Protein AF-A0A7S4IE68-F1 (afdb_monomer_lite)

Organism: NCBI:txid1487602

Structure (mmCIF, N/CA/C/O backbone):
data_AF-A0A7S4IE68-F1
#
_entry.id   AF-A0A7S4IE68-F1
#
loop_
_atom_site.group_PDB
_atom_site.id
_atom_site.type_symbol
_atom_site.label_atom_id
_atom_site.label_alt_id
_atom_site.label_comp_id
_atom_site.label_asym_id
_atom_site.label_entity_id
_atom_site.label_seq_id
_atom_site.pdbx_PDB_ins_code
_atom_site.Cartn_x
_atom_site.Cartn_y
_atom_site.Cartn_z
_atom_site.occupancy
_atom_site.B_iso_or_equiv
_atom_site.auth_seq_id
_atom_site.auth_comp_id
_atom_site.auth_asym_id
_atom_site.auth_atom_id
_atom_site.pdbx_PDB_model_num
ATOM 1 N N . GLU A 1 1 ? -12.486 0.228 -0.442 1.00 88.44 1 GLU A N 1
ATOM 2 C CA . GLU A 1 1 ? -13.480 -0.839 -0.698 1.00 88.44 1 GLU A CA 1
ATOM 3 C C . GLU A 1 1 ? -12.928 -2.162 -0.191 1.00 88.44 1 GLU A C 1
ATOM 5 O O . GLU A 1 1 ? -11.746 -2.220 0.131 1.00 88.44 1 GLU A O 1
ATOM 10 N N . VAL A 1 2 ? -13.777 -3.181 -0.063 1.00 94.38 2 VAL A N 1
ATOM 11 C CA . VAL A 1 2 ? -13.335 -4.529 0.329 1.00 94.38 2 VAL A CA 1
ATOM 12 C C . VAL A 1 2 ? -12.277 -5.036 -0.658 1.00 94.38 2 VAL A C 1
ATOM 14 O O . VAL A 1 2 ? -12.400 -4.809 -1.858 1.00 94.38 2 VAL A O 1
ATOM 17 N N . GLY A 1 3 ? -11.222 -5.663 -0.142 1.00 92.38 3 GLY A N 1
ATOM 18 C CA . GLY A 1 3 ? -10.058 -6.140 -0.891 1.00 92.38 3 GLY A CA 1
ATOM 19 C C . GLY A 1 3 ? -8.955 -5.100 -1.116 1.00 92.38 3 GLY A C 1
ATOM 20 O O . GLY A 1 3 ? -7.887 -5.452 -1.608 1.00 92.38 3 GLY A O 1
ATOM 21 N N . GLN A 1 4 ? -9.163 -3.824 -0.768 1.00 93.00 4 GLN A N 1
ATOM 22 C CA . GLN A 1 4 ? -8.086 -2.832 -0.855 1.00 93.00 4 GLN A CA 1
ATOM 23 C C . GLN A 1 4 ? -7.092 -2.973 0.292 1.00 93.00 4 GLN A C 1
ATOM 25 O O . GLN A 1 4 ? -7.469 -3.228 1.434 1.00 93.00 4 GLN A O 1
ATOM 30 N N . GLN A 1 5 ? -5.831 -2.709 -0.028 1.00 94.56 5 GLN A N 1
ATOM 31 C CA . GLN A 1 5 ? -4.738 -2.640 0.922 1.00 94.56 5 GLN A CA 1
ATOM 32 C C . GLN A 1 5 ? -4.572 -1.220 1.451 1.00 94.56 5 GLN A C 1
ATOM 34 O O . GLN A 1 5 ? -4.558 -0.241 0.690 1.00 94.56 5 GLN A O 1
ATOM 39 N N . VAL A 1 6 ? -4.390 -1.125 2.760 1.00 95.94 6 VAL A N 1
ATOM 40 C CA . VAL A 1 6 ? -4.049 0.105 3.467 1.00 95.94 6 VAL A CA 1
ATOM 41 C C . VAL A 1 6 ? -2.767 -0.090 4.264 1.00 95.94 6 VAL A C 1
ATOM 43 O O . VAL A 1 6 ? -2.491 -1.193 4.720 1.00 95.94 6 VAL A O 1
ATOM 46 N N . ALA A 1 7 ? -1.996 0.978 4.440 1.00 96.69 7 ALA A N 1
ATOM 47 C CA . ALA A 1 7 ? -0.906 1.027 5.401 1.00 96.69 7 ALA A CA 1
ATOM 48 C C . ALA A 1 7 ? -1.380 1.766 6.652 1.00 96.69 7 ALA A C 1
ATOM 50 O O . ALA A 1 7 ? -1.768 2.934 6.572 1.00 96.69 7 ALA A O 1
ATOM 51 N N . LEU A 1 8 ? -1.346 1.077 7.786 1.00 96.25 8 LEU A N 1
ATOM 52 C CA . LEU A 1 8 ? -1.574 1.637 9.105 1.00 96.25 8 LEU A CA 1
ATOM 53 C C . LEU A 1 8 ? -0.236 2.128 9.653 1.00 96.25 8 LEU A C 1
ATOM 55 O O . LEU A 1 8 ? 0.707 1.344 9.784 1.00 96.25 8 LEU A O 1
ATOM 59 N N . ILE A 1 9 ? -0.134 3.432 9.904 1.00 95.38 9 ILE A N 1
ATOM 60 C CA . ILE A 1 9 ? 1.141 4.054 10.258 1.00 95.38 9 ILE A CA 1
ATOM 61 C C . ILE A 1 9 ? 1.394 3.932 11.761 1.00 95.38 9 ILE A C 1
ATOM 63 O O . ILE A 1 9 ? 0.491 4.045 12.595 1.00 95.38 9 ILE A O 1
ATOM 67 N N . THR A 1 10 ? 2.648 3.664 12.097 1.00 95.25 10 THR A N 1
ATOM 68 C CA . THR A 1 10 ? 3.167 3.628 13.459 1.00 95.25 10 THR A CA 1
ATOM 69 C C . THR A 1 10 ? 2.903 4.932 14.215 1.00 95.25 10 THR A C 1
ATOM 71 O O . THR A 1 10 ? 2.970 6.025 13.657 1.00 95.25 10 THR A O 1
ATOM 74 N N . THR A 1 11 ? 2.629 4.819 15.513 1.00 94.81 11 THR A N 1
ATOM 75 C CA . THR A 1 11 ? 2.473 5.971 16.418 1.00 94.81 11 THR A CA 1
ATOM 76 C C . THR A 1 11 ? 3.537 6.007 17.512 1.00 94.81 11 THR A C 1
ATOM 78 O O . THR A 1 11 ? 3.388 6.726 18.498 1.00 94.81 11 THR A O 1
ATOM 81 N N . ILE A 1 12 ? 4.600 5.209 17.380 1.00 93.44 12 ILE A N 1
ATOM 82 C CA . ILE A 1 12 ? 5.733 5.259 18.307 1.00 93.44 12 ILE A CA 1
ATOM 83 C C . ILE A 1 12 ? 6.759 6.298 17.846 1.00 93.44 12 ILE A C 1
ATOM 85 O O . ILE A 1 12 ? 6.907 6.555 16.658 1.00 93.44 12 ILE A O 1
ATOM 89 N N . TRP A 1 13 ? 7.502 6.865 18.794 1.00 87.44 13 TRP A N 1
ATOM 90 C CA . TRP A 1 13 ? 8.490 7.914 18.520 1.00 87.44 13 TRP A CA 1
ATOM 91 C C . TRP A 1 13 ? 9.801 7.415 17.868 1.00 87.44 13 TRP A C 1
ATOM 93 O O . TRP A 1 13 ? 10.419 8.172 17.130 1.00 87.44 13 TRP A O 1
ATOM 103 N N . ASP A 1 14 ? 10.240 6.174 18.129 1.00 88.25 14 ASP A N 1
ATOM 104 C CA . ASP A 1 14 ? 11.509 5.600 17.609 1.00 88.25 14 ASP A CA 1
ATOM 105 C C . ASP A 1 14 ? 11.252 4.640 16.428 1.00 88.25 14 ASP A C 1
ATOM 107 O O . ASP A 1 14 ? 11.745 3.508 16.387 1.00 88.25 14 ASP A O 1
ATOM 111 N N . ASP A 1 15 ? 10.392 5.051 15.498 1.00 88.69 15 ASP A N 1
ATOM 112 C CA . ASP A 1 15 ? 9.910 4.203 14.406 1.00 88.69 15 ASP A CA 1
ATOM 113 C C . ASP A 1 15 ? 10.995 3.813 13.391 1.00 88.69 15 ASP A C 1
ATOM 115 O O . ASP A 1 15 ? 10.942 2.723 12.822 1.00 88.69 15 ASP A O 1
ATOM 119 N N . HIS A 1 16 ? 12.036 4.632 13.221 1.00 89.00 16 HIS A N 1
ATOM 120 C CA . HIS A 1 16 ? 13.180 4.314 12.359 1.00 89.00 16 HIS A CA 1
ATOM 121 C C . HIS A 1 16 ? 14.015 3.137 12.870 1.00 89.00 16 HIS A C 1
ATOM 123 O O . HIS A 1 16 ? 14.734 2.518 12.085 1.00 89.00 16 HIS A O 1
ATOM 129 N N . ARG A 1 17 ? 13.948 2.818 14.171 1.00 92.81 17 ARG A N 1
ATOM 130 C CA . ARG A 1 17 ? 14.610 1.635 14.753 1.00 92.81 17 ARG A CA 1
ATOM 131 C C . ARG A 1 17 ? 13.668 0.462 14.945 1.00 92.81 17 ARG A C 1
ATOM 133 O O . ARG A 1 17 ? 14.126 -0.678 14.925 1.00 92.81 17 ARG A O 1
ATOM 140 N N . ASN A 1 18 ? 12.387 0.734 15.167 1.00 92.38 18 ASN A N 1
ATOM 141 C CA . ASN A 1 18 ? 11.378 -0.285 15.416 1.00 92.38 18 ASN A CA 1
ATOM 142 C C . ASN A 1 18 ? 10.119 0.000 14.585 1.00 92.38 18 ASN A C 1
ATOM 144 O O . ASN A 1 18 ? 9.127 0.495 15.122 1.00 92.38 18 ASN A O 1
ATOM 148 N N . PRO A 1 19 ? 10.152 -0.265 13.270 1.00 92.00 19 PRO A N 1
ATOM 149 C CA . PRO A 1 19 ? 9.022 0.025 12.405 1.00 92.00 19 PRO A CA 1
ATOM 150 C C . PRO A 1 19 ? 7.829 -0.863 12.776 1.00 92.00 19 PRO A C 1
ATOM 152 O O . PRO A 1 19 ? 7.929 -2.087 12.775 1.00 92.00 19 PRO A O 1
ATOM 155 N N . GLN A 1 20 ? 6.694 -0.228 13.063 1.00 95.69 20 GLN A N 1
ATOM 156 C CA . GLN A 1 20 ? 5.421 -0.883 13.401 1.00 95.69 20 GLN A CA 1
ATOM 157 C C . GLN A 1 20 ? 4.323 -0.554 12.382 1.00 95.69 20 GLN A C 1
ATOM 159 O O . GLN A 1 20 ? 3.141 -0.567 12.704 1.00 95.69 20 GLN A O 1
ATOM 164 N N . ASN A 1 21 ? 4.711 -0.205 11.153 1.00 96.00 21 ASN A N 1
ATOM 165 C CA . ASN A 1 21 ? 3.751 -0.013 10.072 1.00 96.00 21 ASN A CA 1
ATOM 166 C C . ASN A 1 21 ? 3.179 -1.371 9.660 1.00 96.00 21 ASN A C 1
ATOM 168 O O . ASN A 1 21 ? 3.931 -2.329 9.477 1.00 96.00 21 ASN A O 1
ATOM 172 N N . GLU A 1 22 ? 1.869 -1.434 9.454 1.00 96.81 22 GLU A N 1
ATOM 173 C CA . GLU A 1 22 ? 1.184 -2.664 9.060 1.00 96.81 22 GLU A CA 1
ATOM 174 C C . GLU A 1 22 ? 0.473 -2.456 7.725 1.00 96.81 22 GLU A C 1
ATOM 176 O O . GLU A 1 22 ? -0.209 -1.450 7.531 1.00 96.81 22 GLU A O 1
ATOM 181 N N . VAL A 1 23 ? 0.623 -3.399 6.792 1.00 96.62 23 VAL A N 1
ATOM 182 C CA . VAL A 1 23 ? -0.187 -3.432 5.569 1.00 96.62 23 VAL A CA 1
ATOM 183 C C . VAL A 1 23 ? -1.319 -4.421 5.785 1.00 96.62 23 VAL A C 1
ATOM 185 O O . VAL A 1 23 ? -1.062 -5.585 6.077 1.00 96.62 23 VAL A O 1
ATOM 188 N N . LEU A 1 24 ? -2.552 -3.940 5.658 1.00 97.06 24 LEU A N 1
ATOM 189 C CA . LEU A 1 24 ? -3.765 -4.689 5.972 1.00 97.06 24 LEU A CA 1
ATOM 190 C C . LEU A 1 24 ? -4.727 -4.668 4.789 1.00 97.06 24 LEU A C 1
ATOM 192 O O . LEU A 1 24 ? -4.833 -3.664 4.076 1.00 97.06 24 LEU A O 1
ATOM 196 N N . THR A 1 25 ? -5.472 -5.753 4.622 1.00 96.69 25 THR A N 1
ATOM 197 C CA . THR A 1 25 ? -6.476 -5.922 3.573 1.00 96.69 25 THR A CA 1
ATOM 198 C C . THR A 1 25 ? -7.869 -5.713 4.154 1.00 96.69 25 THR A C 1
ATOM 200 O O . THR A 1 25 ? -8.242 -6.318 5.158 1.00 96.69 25 THR A O 1
ATOM 203 N N . ILE A 1 26 ? -8.665 -4.830 3.545 1.00 96.81 26 ILE A N 1
ATOM 204 C CA . ILE A 1 26 ? -10.025 -4.539 4.014 1.00 96.81 26 ILE A CA 1
ATOM 205 C C . ILE A 1 26 ? -10.937 -5.747 3.757 1.00 96.81 26 ILE A C 1
ATOM 207 O O . ILE A 1 26 ? -11.302 -6.007 2.615 1.00 96.81 26 ILE A O 1
ATOM 211 N N . ALA A 1 27 ? -11.387 -6.418 4.816 1.00 97.69 27 ALA A N 1
ATOM 212 C CA . ALA A 1 27 ? -12.319 -7.544 4.752 1.00 97.69 27 ALA A CA 1
ATOM 213 C C . ALA A 1 27 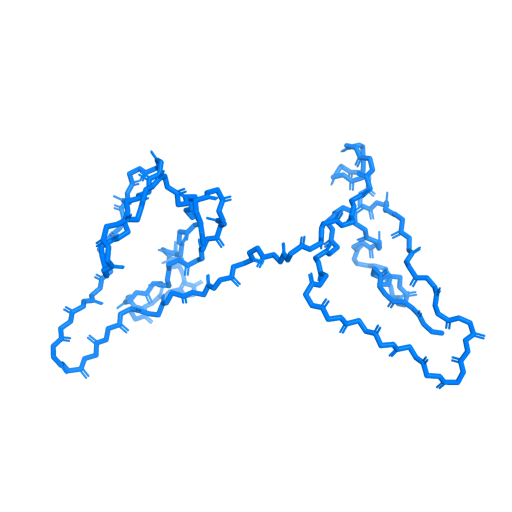? -13.786 -7.097 4.644 1.00 97.69 27 ALA A C 1
ATOM 215 O O . ALA A 1 27 ? -14.577 -7.682 3.905 1.00 97.69 27 ALA A O 1
ATOM 216 N N . ALA A 1 28 ? -14.172 -6.064 5.398 1.00 97.88 28 ALA A N 1
ATOM 217 C CA . ALA A 1 28 ? -15.547 -5.570 5.435 1.00 97.88 28 ALA A CA 1
ATOM 218 C C . ALA A 1 28 ? -15.609 -4.082 5.798 1.00 97.88 28 ALA A C 1
ATOM 220 O O . ALA A 1 28 ? -14.719 -3.545 6.461 1.00 97.88 28 ALA A O 1
ATOM 221 N N . ILE A 1 29 ? -16.685 -3.419 5.369 1.00 97.31 29 ILE A N 1
ATOM 222 C CA . ILE A 1 29 ? -16.960 -2.010 5.664 1.00 97.31 29 ILE A CA 1
ATOM 223 C C . ILE A 1 29 ? -18.406 -1.883 6.146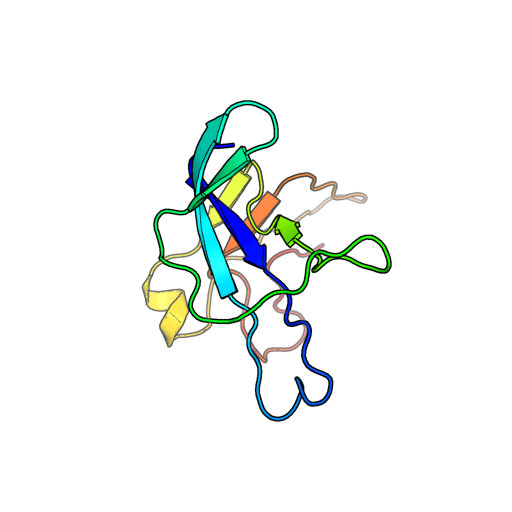 1.00 97.31 29 ILE A C 1
ATOM 225 O O . ILE A 1 29 ? -19.331 -2.261 5.430 1.00 97.31 29 ILE A O 1
ATOM 229 N N . ASP A 1 30 ? -18.589 -1.307 7.333 1.00 97.75 30 ASP A N 1
ATOM 230 C CA . ASP A 1 30 ? -19.886 -0.933 7.905 1.00 97.75 30 ASP A CA 1
ATOM 231 C C . ASP A 1 30 ? -19.875 0.562 8.259 1.00 97.75 30 ASP A C 1
ATOM 233 O O . ASP A 1 30 ? -19.385 0.993 9.310 1.00 97.75 30 ASP A O 1
ATOM 237 N N . GLY A 1 31 ? -20.343 1.389 7.321 1.00 96.38 31 GLY A N 1
ATOM 238 C CA . GLY A 1 31 ? -20.292 2.845 7.429 1.00 96.38 31 GLY A CA 1
ATOM 239 C C . GLY A 1 31 ? -18.856 3.362 7.575 1.00 96.38 31 GLY A C 1
ATOM 240 O O . GLY A 1 31 ? -18.105 3.406 6.605 1.00 96.38 31 GLY A O 1
ATOM 241 N N . ARG A 1 32 ? -18.486 3.778 8.794 1.00 93.69 32 ARG A N 1
ATOM 242 C CA . ARG A 1 32 ? -17.136 4.266 9.147 1.00 93.69 32 ARG A CA 1
ATOM 243 C C . ARG A 1 32 ? -16.272 3.218 9.857 1.00 93.69 32 ARG A C 1
ATOM 245 O O . ARG A 1 32 ? -15.171 3.538 10.292 1.00 93.69 32 ARG A O 1
ATOM 252 N N . LYS A 1 33 ? -16.768 1.990 10.016 1.00 95.44 33 LYS A N 1
ATOM 253 C CA . LYS A 1 33 ? -16.020 0.877 10.601 1.00 95.44 33 LYS A CA 1
ATOM 254 C C . LYS A 1 33 ? -15.428 0.035 9.483 1.00 95.44 33 LYS A C 1
ATOM 256 O O . LYS A 1 33 ? -16.142 -0.377 8.572 1.00 95.44 33 LYS A O 1
ATOM 261 N N . VAL A 1 34 ? -14.132 -0.217 9.578 1.00 95.56 34 VAL A N 1
ATOM 262 C CA . VAL A 1 34 ? -13.385 -1.059 8.647 1.00 95.56 34 VAL A CA 1
ATOM 263 C C . VAL A 1 34 ? -12.879 -2.262 9.426 1.00 95.56 34 VAL A C 1
ATOM 265 O O . VAL A 1 34 ? -12.305 -2.105 10.502 1.00 95.56 34 VAL A O 1
ATOM 268 N N . GLN A 1 35 ? -13.131 -3.455 8.900 1.00 97.00 35 GLN A N 1
ATOM 269 C CA . GLN A 1 35 ? -12.570 -4.699 9.407 1.00 97.00 35 GLN A CA 1
ATOM 270 C C . GLN A 1 35 ? -11.470 -5.161 8.456 1.00 97.00 35 GLN A C 1
ATOM 272 O O . GLN A 1 35 ? -11.644 -5.082 7.239 1.00 97.00 35 GLN A O 1
ATOM 277 N N . PHE A 1 36 ? -10.371 -5.661 9.013 1.00 97.75 36 PHE A N 1
ATOM 278 C CA . PHE A 1 36 ? -9.250 -6.215 8.259 1.00 97.75 36 PHE A CA 1
ATOM 279 C C . PHE A 1 36 ? -9.265 -7.745 8.275 1.00 97.75 36 PHE A C 1
ATOM 281 O O . PHE A 1 36 ? -9.834 -8.350 9.189 1.00 97.75 36 PHE A O 1
ATOM 288 N N . GLU A 1 37 ? -8.686 -8.355 7.241 1.00 97.94 37 GLU A N 1
ATOM 289 C CA . GLU A 1 37 ? -8.485 -9.808 7.176 1.00 97.94 37 GLU A CA 1
ATOM 290 C C . GLU A 1 37 ? -7.451 -10.249 8.215 1.00 97.94 37 GLU A C 1
ATOM 292 O O . GLU A 1 37 ? -7.638 -11.237 8.929 1.00 97.94 37 GLU A O 1
ATOM 297 N N . GLU A 1 38 ? -6.377 -9.475 8.330 1.00 97.38 38 GLU A N 1
ATOM 298 C CA . GLU A 1 38 ? -5.299 -9.684 9.275 1.00 97.38 38 GLU A CA 1
ATOM 299 C C . GLU A 1 38 ? -5.639 -9.072 10.643 1.00 97.38 38 GLU A C 1
ATOM 301 O O . GLU A 1 38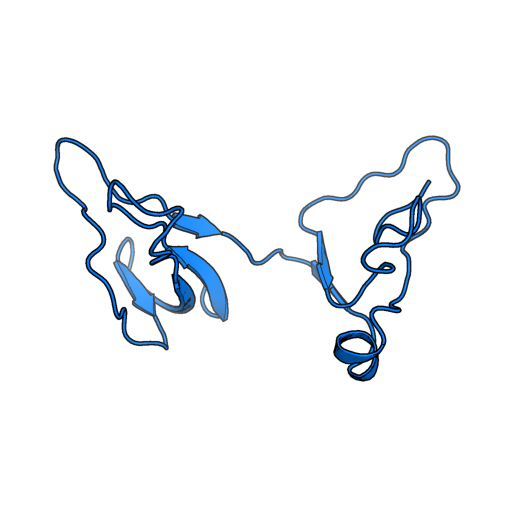 ? -6.329 -8.055 10.773 1.00 97.38 38 GLU A O 1
ATOM 306 N N . ARG A 1 39 ? -5.117 -9.683 11.710 1.00 96.50 39 ARG A N 1
ATOM 307 C CA . ARG A 1 39 ? -5.165 -9.090 13.048 1.00 96.50 39 ARG A CA 1
ATOM 308 C C . ARG A 1 39 ? -4.088 -8.012 13.156 1.00 96.50 39 ARG A C 1
ATOM 310 O O . ARG A 1 39 ? -2.922 -8.326 12.944 1.00 96.50 39 ARG A O 1
ATOM 317 N N . ILE A 1 40 ? -4.471 -6.814 13.597 1.00 95.94 40 ILE A N 1
ATOM 318 C CA . ILE A 1 40 ? -3.539 -5.730 13.945 1.00 95.94 40 ILE A CA 1
ATOM 319 C C . ILE A 1 40 ? -2.626 -6.196 15.089 1.00 95.94 40 ILE A C 1
ATOM 321 O O . ILE A 1 40 ? -3.117 -6.671 16.124 1.00 95.94 40 ILE A O 1
ATOM 325 N N . GLN A 1 41 ? -1.314 -6.104 14.886 1.00 97.00 41 GLN A N 1
ATOM 326 C CA . GLN A 1 41 ? -0.298 -6.599 15.816 1.00 97.00 41 GLN A CA 1
ATOM 327 C C . GLN A 1 41 ? 0.174 -5.528 16.799 1.00 97.00 41 GLN A C 1
ATOM 329 O O . GLN A 1 41 ? 0.515 -5.856 17.939 1.00 97.00 41 GLN A O 1
ATOM 334 N N . TYR A 1 42 ? 0.173 -4.263 16.385 1.00 96.06 42 TYR A N 1
ATOM 335 C CA . TYR A 1 42 ? 0.685 -3.153 17.173 1.00 96.06 42 TYR A CA 1
ATOM 336 C C . TYR A 1 42 ? -0.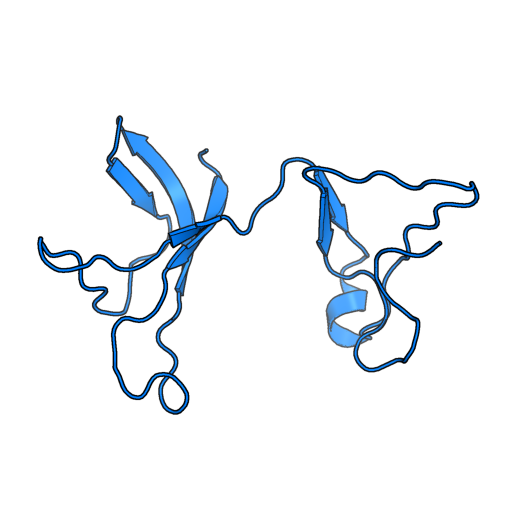423 -2.221 17.660 1.00 96.06 42 TYR A C 1
ATOM 338 O O . TYR A 1 42 ? -1.576 -2.247 17.227 1.00 96.06 42 TYR A O 1
ATOM 346 N N . TYR A 1 43 ? -0.075 -1.400 18.647 1.00 95.00 43 TYR A N 1
ATOM 347 C CA . TYR A 1 43 ? -0.957 -0.336 19.091 1.00 95.00 43 TYR A CA 1
ATOM 348 C C . TYR A 1 43 ? -0.794 0.870 18.166 1.00 95.00 43 TYR A C 1
ATOM 350 O O . TYR A 1 43 ? 0.300 1.421 18.053 1.00 95.00 43 TYR A O 1
ATOM 358 N N . HIS A 1 44 ? -1.903 1.306 17.575 1.00 95.31 44 HIS A N 1
ATOM 359 C CA . HIS A 1 44 ? -1.985 2.531 16.788 1.00 95.31 44 HIS A CA 1
ATOM 360 C C . HIS A 1 44 ? -2.896 3.510 17.521 1.00 95.31 44 HIS A C 1
ATOM 362 O O . HIS A 1 44 ? -4.087 3.244 17.708 1.00 95.31 44 HIS A O 1
ATOM 368 N N . HIS A 1 45 ? -2.326 4.616 17.993 1.00 95.44 45 HIS A N 1
ATOM 369 C CA . HIS A 1 45 ? -3.064 5.605 18.771 1.00 95.44 45 HIS A CA 1
ATOM 370 C C . HIS A 1 45 ? -4.177 6.265 17.942 1.00 95.44 45 HIS A C 1
ATOM 372 O O . HIS A 1 45 ? -3.965 6.633 16.790 1.00 95.44 45 HIS A O 1
ATOM 378 N N . ALA A 1 46 ? -5.358 6.444 18.534 1.00 94.88 46 ALA A N 1
ATOM 379 C CA . ALA A 1 46 ? -6.498 7.110 17.906 1.00 94.88 46 ALA A CA 1
ATOM 380 C C . ALA A 1 46 ? -7.312 7.895 18.949 1.00 94.88 46 ALA A C 1
ATOM 382 O O . ALA A 1 46 ? -8.415 7.490 19.321 1.00 94.88 46 ALA A O 1
ATOM 383 N N . GLY A 1 47 ? -6.722 8.974 19.465 1.00 95.62 47 GLY A N 1
ATOM 384 C CA . GLY A 1 47 ? -7.310 9.867 20.463 1.00 95.62 47 GLY A CA 1
ATOM 385 C C . GLY A 1 47 ? -8.006 11.093 19.864 1.00 95.62 47 GLY A C 1
ATOM 386 O O . GLY A 1 47 ? -8.219 11.198 18.651 1.00 95.62 47 GLY A O 1
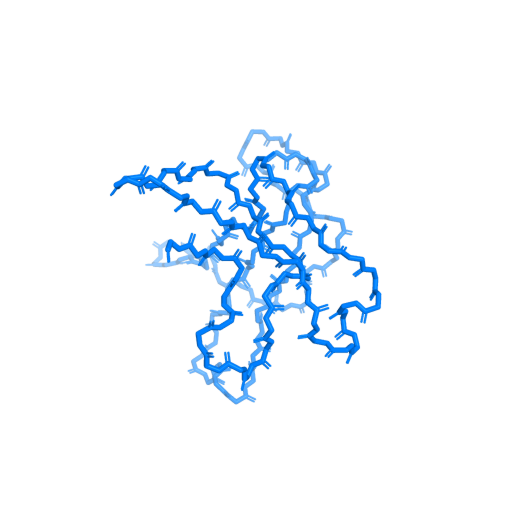ATOM 387 N N . GLU A 1 48 ? -8.388 12.027 20.737 1.00 96.25 48 GLU A N 1
ATOM 388 C CA . GLU A 1 48 ? -8.934 13.334 20.334 1.00 96.25 48 GLU A CA 1
ATOM 389 C C . GLU A 1 48 ? -7.818 14.292 19.897 1.00 96.25 48 GLU A C 1
ATOM 391 O O . GLU A 1 48 ? -8.032 15.160 19.053 1.00 96.25 48 GLU A O 1
ATOM 396 N N . GLU A 1 49 ? -6.622 14.117 20.458 1.00 95.69 49 GLU A N 1
ATOM 397 C CA . GLU A 1 49 ? -5.437 14.927 20.213 1.00 95.69 49 GLU A CA 1
ATOM 398 C C . GLU A 1 49 ? -4.801 14.654 18.843 1.00 95.69 49 GLU A C 1
ATOM 400 O O . GLU A 1 49 ? -4.397 15.591 18.153 1.00 95.69 49 GLU A O 1
ATOM 405 N N . TYR A 1 50 ? -4.711 13.381 18.451 1.00 94.19 50 TYR A N 1
ATOM 406 C CA . TYR A 1 50 ? -4.235 12.919 17.151 1.00 94.19 50 TYR A CA 1
ATOM 407 C C . TYR A 1 50 ? -4.633 11.458 16.926 1.00 94.19 50 TYR A C 1
ATOM 409 O O . TYR A 1 50 ? -4.997 10.722 17.845 1.00 94.19 50 TYR A O 1
ATOM 417 N N . GLN A 1 51 ? -4.573 11.037 15.667 1.00 95.44 51 GLN A N 1
ATOM 418 C CA . GLN A 1 51 ? -4.948 9.697 15.235 1.00 95.44 51 GLN A CA 1
ATOM 419 C C . GLN A 1 51 ? -3.894 9.165 14.277 1.00 95.44 51 GLN A C 1
ATOM 421 O O . GLN A 1 51 ? -3.317 9.929 13.504 1.00 95.44 51 GLN A O 1
ATOM 426 N N . ALA A 1 52 ? -3.647 7.860 14.340 1.00 95.31 52 ALA A N 1
ATOM 427 C CA . ALA A 1 52 ? -2.801 7.167 13.390 1.00 95.31 52 ALA A CA 1
ATOM 428 C C . ALA A 1 52 ? -3.318 7.409 11.971 1.00 95.31 52 ALA A C 1
ATOM 430 O O . ALA A 1 52 ? -4.518 7.298 11.696 1.00 95.31 52 ALA A O 1
ATOM 431 N N . GLU A 1 53 ? -2.401 7.728 11.066 1.00 95.12 53 GLU A N 1
ATOM 432 C CA . GLU A 1 53 ? -2.742 7.874 9.663 1.00 95.12 53 GLU A CA 1
ATOM 433 C C . GLU A 1 53 ? -2.942 6.502 9.020 1.00 95.12 53 GLU A C 1
ATOM 435 O O . GLU A 1 53 ? -2.280 5.513 9.352 1.00 95.12 53 GLU A O 1
ATOM 440 N N . ILE A 1 54 ? -3.872 6.459 8.070 1.00 95.31 54 ILE A N 1
ATOM 441 C CA . ILE A 1 54 ? -4.142 5.279 7.257 1.00 95.31 54 ILE A CA 1
ATOM 442 C C . ILE A 1 54 ? -3.959 5.679 5.799 1.00 95.31 54 ILE A C 1
ATOM 444 O O . ILE A 1 54 ? -4.738 6.469 5.261 1.00 95.31 54 ILE A O 1
ATOM 448 N N . ALA A 1 55 ? -2.940 5.132 5.144 1.00 94.38 55 ALA A N 1
ATOM 449 C CA . ALA A 1 55 ? -2.690 5.387 3.733 1.00 94.38 55 ALA A CA 1
ATOM 450 C C . ALA A 1 55 ? -3.347 4.309 2.866 1.00 94.38 55 ALA A C 1
ATOM 452 O O . ALA A 1 55 ? -3.160 3.118 3.091 1.00 94.38 55 ALA A O 1
ATOM 453 N N . LEU A 1 56 ? -4.077 4.706 1.823 1.00 92.69 56 LEU A N 1
ATOM 454 C CA . LEU A 1 56 ? -4.583 3.762 0.825 1.00 92.69 56 LEU A CA 1
ATOM 455 C C . LEU A 1 56 ? -3.452 3.373 -0.138 1.00 92.69 56 LEU A C 1
ATOM 457 O O . LEU A 1 56 ? -2.948 4.227 -0.878 1.00 92.69 56 LEU A O 1
ATOM 461 N N . LEU A 1 57 ? -3.074 2.094 -0.173 1.00 90.44 57 LEU A N 1
ATOM 462 C CA . LEU A 1 57 ? -2.014 1.594 -1.055 1.00 90.44 57 LEU A CA 1
ATOM 463 C C . LEU A 1 57 ? -2.553 1.166 -2.416 1.00 90.44 57 LEU A C 1
ATOM 465 O O . LEU A 1 57 ? -1.960 1.495 -3.444 1.00 90.44 57 LEU A O 1
ATOM 469 N N . SER A 1 58 ? -3.705 0.498 -2.437 1.00 87.31 58 SER A N 1
ATOM 470 C CA . SER A 1 58 ? -4.280 0.008 -3.686 1.00 87.31 58 SER A CA 1
ATOM 471 C C . SER A 1 58 ? -4.710 1.139 -4.617 1.00 87.31 58 SER A C 1
ATOM 473 O O . SER A 1 58 ? -5.063 2.253 -4.207 1.00 87.31 58 SER A O 1
ATOM 475 N N . ARG A 1 59 ? -4.694 0.842 -5.914 1.00 89.06 59 ARG A N 1
ATOM 476 C CA . ARG A 1 59 ? -5.220 1.706 -6.973 1.00 89.06 59 ARG A CA 1
ATOM 477 C C . ARG A 1 59 ? -6.250 0.936 -7.797 1.00 89.06 59 ARG A C 1
ATOM 479 O O . ARG A 1 59 ? -6.332 -0.282 -7.717 1.00 89.06 59 ARG A O 1
ATOM 486 N N . ARG A 1 60 ? -7.051 1.655 -8.586 1.00 87.88 60 ARG A N 1
ATOM 487 C CA . ARG A 1 60 ? -8.150 1.062 -9.368 1.00 87.88 60 ARG A CA 1
ATOM 488 C C . ARG A 1 60 ? -7.652 0.139 -10.483 1.00 87.88 60 ARG A C 1
ATOM 490 O O . ARG A 1 60 ? -8.362 -0.778 -10.874 1.00 87.88 60 ARG A O 1
ATOM 497 N N . ILE A 1 61 ? -6.467 0.412 -11.020 1.00 90.81 61 ILE A N 1
ATOM 498 C CA . ILE A 1 61 ? -5.875 -0.337 -12.127 1.00 90.81 61 ILE A CA 1
ATOM 499 C C . ILE A 1 61 ? -4.531 -0.883 -11.655 1.00 90.81 61 ILE A C 1
ATOM 501 O O . ILE A 1 61 ? -3.632 -0.102 -11.346 1.00 90.81 61 ILE A O 1
ATOM 505 N N . LEU A 1 62 ? -4.397 -2.208 -11.616 1.00 92.06 62 LEU A N 1
ATOM 506 C CA . LEU A 1 62 ? -3.130 -2.891 -11.377 1.00 92.06 62 LEU A CA 1
ATOM 507 C C . LEU A 1 62 ? -2.530 -3.318 -12.717 1.00 92.06 62 LEU A C 1
ATOM 509 O O . LEU A 1 62 ? -3.151 -4.065 -13.471 1.00 92.06 62 LEU A O 1
ATOM 513 N N . ILE A 1 63 ? -1.313 -2.859 -12.992 1.00 94.31 63 ILE A N 1
ATOM 514 C CA . ILE A 1 63 ? -0.475 -3.363 -14.079 1.00 94.31 63 ILE A CA 1
ATOM 515 C C . ILE A 1 63 ? 0.697 -4.071 -13.414 1.00 94.31 63 ILE A C 1
ATOM 517 O O . ILE A 1 63 ? 1.434 -3.449 -12.646 1.00 94.31 63 ILE A O 1
ATOM 521 N N . GLN A 1 64 ? 0.847 -5.365 -13.682 1.00 95.06 64 GLN A N 1
ATOM 522 C CA . GLN A 1 64 ? 1.864 -6.174 -13.025 1.00 95.06 64 GLN A CA 1
ATOM 523 C C . GLN A 1 64 ? 2.719 -6.968 -14.003 1.00 95.06 64 GLN A C 1
ATOM 525 O O . GLN A 1 64 ? 2.217 -7.445 -15.023 1.00 95.06 64 GLN A O 1
ATOM 530 N N . GLY A 1 65 ? 4.004 -7.080 -13.666 1.00 94.50 65 GLY A N 1
ATOM 531 C CA . GLY A 1 65 ? 4.933 -8.007 -14.301 1.00 94.50 65 GLY A CA 1
ATOM 532 C C . GLY A 1 65 ? 4.700 -9.449 -13.854 1.00 94.50 65 GLY A C 1
ATOM 533 O O . GLY A 1 65 ? 3.782 -9.746 -13.083 1.00 94.50 65 GLY A O 1
ATOM 534 N N . ASP A 1 66 ? 5.531 -10.353 -14.359 1.00 95.25 66 ASP A N 1
ATOM 535 C CA . ASP A 1 66 ? 5.477 -11.761 -13.988 1.00 95.25 66 ASP A CA 1
ATOM 536 C C . ASP A 1 66 ? 6.041 -12.014 -12.581 1.00 95.25 66 ASP A C 1
ATOM 538 O O . ASP A 1 66 ? 6.612 -11.138 -11.936 1.00 95.25 66 ASP A O 1
ATOM 542 N N . GLU A 1 67 ? 5.838 -13.223 -12.064 1.00 96.69 67 GLU A N 1
ATOM 543 C CA . GLU A 1 67 ? 6.271 -13.586 -10.713 1.00 96.69 67 GLU A CA 1
ATOM 544 C C . GLU A 1 67 ? 7.792 -13.630 -10.549 1.00 96.69 67 GLU A C 1
ATOM 546 O O . GLU A 1 67 ? 8.291 -13.243 -9.494 1.00 96.69 67 GLU A O 1
ATOM 551 N N . ALA A 1 68 ? 8.539 -13.987 -11.598 1.00 95.94 68 ALA A N 1
ATOM 552 C CA . ALA A 1 68 ? 9.997 -14.030 -11.535 1.00 95.94 68 ALA A CA 1
ATOM 553 C C . ALA A 1 68 ? 10.624 -12.625 -11.452 1.00 95.94 68 ALA A C 1
ATOM 555 O O . ALA A 1 68 ? 11.800 -12.486 -11.102 1.00 95.94 68 ALA A O 1
ATOM 556 N N . SER A 1 69 ? 9.860 -11.564 -11.735 1.00 95.12 69 SER A N 1
ATOM 557 C CA . SER A 1 69 ? 10.282 -10.175 -11.529 1.00 95.12 69 SER A CA 1
ATOM 558 C C . SER A 1 69 ? 10.500 -9.804 -10.057 1.00 95.12 69 SER A C 1
ATOM 560 O O . SER A 1 69 ? 11.204 -8.828 -9.805 1.00 95.12 69 SER A O 1
ATOM 562 N N . GLU A 1 70 ? 9.946 -10.551 -9.094 1.00 93.94 70 GLU A N 1
ATOM 563 C CA . GLU A 1 70 ? 10.239 -10.338 -7.664 1.00 93.94 70 GLU A CA 1
ATOM 564 C C . GLU A 1 70 ? 11.705 -10.627 -7.346 1.00 93.94 70 GLU A C 1
ATOM 566 O O . GLU A 1 70 ? 12.384 -9.798 -6.745 1.00 93.94 70 GLU A O 1
ATOM 571 N N . ASP A 1 71 ? 12.203 -11.773 -7.815 1.00 95.38 71 ASP A N 1
ATOM 572 C CA . ASP A 1 71 ? 13.567 -12.222 -7.533 1.00 95.38 71 ASP A CA 1
ATOM 573 C C . ASP A 1 71 ? 14.583 -11.580 -8.477 1.00 95.38 71 ASP A C 1
ATOM 575 O O . ASP A 1 71 ? 15.683 -11.197 -8.081 1.00 95.38 71 ASP A O 1
ATOM 579 N N . SER A 1 72 ? 14.232 -11.467 -9.761 1.00 95.56 72 SER A N 1
ATOM 580 C CA . SER A 1 72 ? 15.136 -10.889 -10.760 1.00 95.56 72 SER A CA 1
ATOM 581 C C . SER A 1 72 ? 15.247 -9.373 -10.642 1.00 95.56 72 SER A C 1
ATOM 583 O O . SER A 1 72 ? 16.201 -8.796 -11.163 1.00 95.56 72 SER A O 1
ATOM 585 N N . HIS A 1 73 ? 14.277 -8.727 -9.987 1.00 95.25 73 HIS A N 1
ATOM 586 C CA . HIS A 1 73 ? 14.110 -7.278 -9.976 1.00 95.25 73 HIS A CA 1
ATOM 587 C C . HIS A 1 73 ? 14.043 -6.664 -11.382 1.00 95.25 73 HIS A C 1
ATOM 589 O O . HIS A 1 73 ? 14.404 -5.501 -11.566 1.00 95.25 73 HIS A O 1
ATOM 595 N N . VAL A 1 74 ? 13.599 -7.436 -12.380 1.00 95.75 74 VAL A N 1
ATOM 596 C CA . VAL A 1 74 ? 13.433 -6.996 -13.766 1.00 95.75 74 VAL A CA 1
ATOM 597 C C . VAL A 1 74 ? 11.988 -7.222 -14.180 1.00 95.75 74 VAL A C 1
ATOM 599 O O . VAL A 1 74 ? 11.555 -8.354 -14.377 1.00 95.75 74 VAL A O 1
ATOM 602 N N . GLY A 1 75 ? 11.247 -6.128 -14.314 1.00 95.88 75 GLY A N 1
ATOM 603 C CA . GLY A 1 75 ? 9.848 -6.118 -14.712 1.00 95.88 75 GLY A CA 1
ATOM 604 C C . GLY A 1 75 ? 9.592 -5.364 -16.011 1.00 95.88 75 GLY A C 1
ATOM 605 O O . GLY A 1 75 ? 10.493 -4.825 -16.660 1.00 95.88 75 GLY A O 1
ATOM 606 N N . GLY A 1 76 ? 8.317 -5.306 -16.387 1.00 94.38 76 GLY A N 1
ATOM 607 C CA . GLY A 1 76 ? 7.869 -4.541 -17.546 1.00 94.38 76 GLY A CA 1
ATOM 608 C C . GLY A 1 76 ? 7.996 -3.027 -17.348 1.00 94.38 76 GLY A C 1
ATOM 609 O O . GLY A 1 76 ? 8.138 -2.524 -16.232 1.00 94.38 76 GLY A O 1
ATOM 610 N N . HIS A 1 77 ? 7.882 -2.283 -18.446 1.00 94.69 77 HIS A N 1
ATOM 611 C CA . HIS A 1 77 ? 7.859 -0.820 -18.443 1.00 94.69 77 HIS A CA 1
ATOM 612 C C . HIS A 1 77 ? 6.631 -0.312 -19.201 1.00 94.69 77 HIS A C 1
ATOM 614 O O . HIS A 1 77 ? 6.264 -0.856 -20.241 1.00 94.69 77 HIS A O 1
ATOM 620 N N . ILE A 1 78 ? 6.017 0.757 -18.699 1.00 93.25 78 ILE A N 1
ATOM 621 C CA . ILE A 1 78 ? 4.960 1.500 -19.384 1.00 93.25 78 ILE A CA 1
ATOM 622 C C . ILE A 1 78 ? 5.617 2.699 -20.061 1.00 93.25 78 ILE A C 1
ATOM 624 O O . ILE A 1 78 ? 6.152 3.577 -19.384 1.00 93.25 78 ILE A O 1
ATOM 628 N N . LEU A 1 79 ? 5.575 2.726 -21.391 1.00 91.25 79 LEU A N 1
ATOM 629 C CA . LEU A 1 79 ? 6.160 3.783 -22.212 1.00 91.25 79 LEU A CA 1
ATOM 630 C C . LEU A 1 79 ? 5.058 4.689 -22.766 1.00 91.25 79 LEU A C 1
ATOM 632 O O . LEU A 1 79 ? 4.114 4.210 -23.392 1.00 91.25 79 LEU A O 1
ATOM 636 N N . SER A 1 80 ? 5.196 5.995 -22.556 1.00 89.75 80 SER A N 1
ATOM 637 C CA . SER A 1 80 ? 4.347 7.021 -23.162 1.00 89.75 80 SER A CA 1
ATOM 638 C C . SER A 1 80 ? 5.130 7.759 -24.245 1.00 89.75 80 SER A C 1
ATOM 640 O O . SER A 1 80 ? 5.943 8.614 -23.933 1.00 89.75 80 SER A O 1
ATOM 642 N N . SER A 1 81 ? 4.871 7.459 -25.518 1.00 86.88 81 SER A N 1
ATOM 643 C CA . SER A 1 81 ? 5.643 7.979 -26.660 1.00 86.88 81 SER A CA 1
ATOM 644 C C . SER A 1 81 ? 5.137 9.311 -27.240 1.00 86.88 81 SER A C 1
ATOM 646 O O . SER A 1 81 ? 5.421 9.619 -28.395 1.00 86.88 81 SER A O 1
ATOM 648 N N . GLY A 1 82 ? 4.319 10.059 -26.501 1.00 83.06 82 GLY A N 1
ATOM 649 C CA . GLY A 1 82 ? 3.776 11.352 -26.929 1.00 83.06 82 GLY A CA 1
ATOM 650 C C . GLY A 1 82 ? 4.196 12.481 -25.994 1.00 83.06 82 GLY A C 1
ATOM 651 O O . GLY A 1 82 ? 4.673 1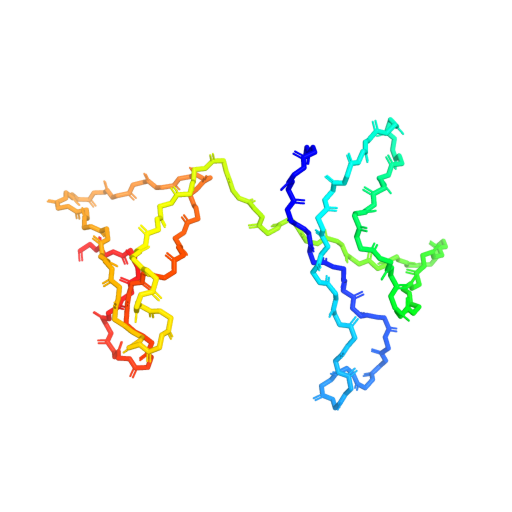2.222 -24.892 1.00 83.06 82 GLY A O 1
ATOM 652 N N . ASP A 1 83 ? 3.949 13.727 -26.405 1.00 84.69 83 ASP A N 1
ATOM 653 C CA . ASP A 1 83 ? 4.357 14.931 -25.660 1.00 84.69 83 ASP A CA 1
ATOM 654 C C . ASP A 1 83 ? 3.828 14.975 -24.213 1.00 84.69 83 ASP A C 1
ATOM 656 O O . ASP A 1 83 ? 4.424 15.613 -23.347 1.00 84.69 83 ASP A O 1
ATOM 660 N N . ILE A 1 84 ? 2.694 14.315 -23.935 1.00 85.19 84 ILE A N 1
ATOM 661 C CA . ILE A 1 84 ? 2.076 14.262 -22.606 1.00 85.19 84 ILE A CA 1
ATOM 662 C C . ILE A 1 84 ? 1.580 12.842 -22.303 1.00 85.19 84 ILE A C 1
ATOM 664 O O . ILE A 1 84 ? 0.650 12.351 -22.943 1.00 85.19 84 ILE A O 1
ATOM 668 N N . GLY A 1 85 ? 2.126 12.226 -21.250 1.00 86.81 85 GLY A N 1
ATOM 669 C CA . GLY A 1 85 ? 1.577 11.022 -20.615 1.00 86.81 85 GLY A CA 1
ATOM 670 C C . GLY A 1 85 ? 0.738 11.368 -19.381 1.00 86.81 85 GLY A C 1
ATOM 671 O O . GLY A 1 85 ? 1.190 12.108 -18.508 1.00 86.81 85 GLY A O 1
ATOM 672 N N . ARG A 1 86 ? -0.492 10.841 -19.276 1.00 89.19 86 ARG A N 1
ATOM 673 C CA . ARG A 1 86 ? -1.362 11.014 -18.095 1.00 89.19 86 ARG A CA 1
ATOM 674 C C . ARG A 1 86 ? -1.774 9.662 -17.527 1.00 89.19 86 ARG A C 1
ATOM 676 O O . ARG A 1 86 ? -2.483 8.906 -18.181 1.00 89.19 86 ARG A O 1
ATOM 683 N N . PHE A 1 87 ? -1.410 9.417 -16.272 1.00 87.81 87 PHE A N 1
ATOM 684 C CA . PHE A 1 87 ? -1.799 8.226 -15.518 1.00 87.81 87 PHE A CA 1
ATOM 685 C C . PHE A 1 87 ? -2.560 8.653 -14.260 1.00 87.81 87 PHE A C 1
ATOM 687 O O . PHE A 1 87 ? -2.172 9.605 -13.587 1.00 87.81 87 PHE A O 1
ATOM 694 N N . SER A 1 88 ? -3.659 7.973 -13.935 1.00 90.31 88 SER A N 1
ATOM 695 C CA . SER A 1 88 ? -4.429 8.234 -12.715 1.00 90.31 88 SER A CA 1
ATOM 696 C C . SER A 1 88 ? -5.018 6.938 -12.186 1.00 90.31 88 SER A C 1
ATOM 698 O O . SER A 1 88 ? -5.567 6.150 -12.953 1.00 90.31 88 SER A O 1
ATOM 700 N N . GLY A 1 89 ? -4.882 6.703 -10.879 1.00 89.50 89 GLY A N 1
ATOM 701 C CA . GLY A 1 89 ? -5.391 5.485 -10.252 1.00 89.50 89 GLY A CA 1
ATOM 702 C C . GLY A 1 89 ? -4.740 4.201 -10.776 1.00 89.50 89 GLY A C 1
ATOM 703 O O . GLY A 1 89 ? -5.395 3.161 -10.755 1.00 89.50 89 GLY A O 1
ATOM 704 N N . VAL A 1 90 ? -3.480 4.269 -11.224 1.00 91.56 90 VAL A N 1
ATOM 705 C CA . VAL A 1 90 ? -2.693 3.117 -11.691 1.00 91.56 90 VAL A CA 1
ATOM 706 C C . VAL A 1 90 ? -1.636 2.756 -10.650 1.00 91.56 90 VAL A C 1
ATOM 708 O O . VAL A 1 90 ? -0.892 3.623 -10.194 1.00 91.56 90 VAL A O 1
ATOM 711 N N . GLN A 1 91 ? -1.571 1.479 -10.292 1.00 91.56 91 GLN A N 1
ATOM 712 C CA . GLN A 1 91 ? -0.488 0.859 -9.539 1.00 91.56 91 GLN A CA 1
ATOM 713 C C . GLN A 1 91 ? 0.337 0.009 -10.502 1.00 91.56 91 GLN A C 1
ATOM 715 O O . GLN A 1 91 ? -0.217 -0.792 -11.253 1.00 91.56 91 GLN A O 1
ATOM 720 N N . ALA A 1 92 ? 1.656 0.183 -10.462 1.00 93.12 92 ALA A N 1
ATOM 721 C CA . ALA A 1 92 ? 2.598 -0.701 -11.130 1.00 93.12 92 ALA A CA 1
ATOM 722 C C . ALA A 1 92 ? 3.268 -1.585 -10.071 1.00 93.12 92 ALA A C 1
ATOM 724 O O . ALA A 1 92 ? 3.804 -1.063 -9.095 1.00 93.12 92 ALA A O 1
ATOM 725 N N . TYR A 1 93 ? 3.212 -2.902 -10.246 1.00 93.44 93 TYR A N 1
ATOM 726 C CA . TYR A 1 93 ? 3.761 -3.879 -9.303 1.00 93.44 93 TYR A CA 1
ATOM 727 C C . TYR A 1 93 ? 4.645 -4.875 -10.045 1.00 93.44 93 TYR A C 1
ATOM 729 O O . TYR A 1 93 ? 4.256 -5.328 -11.115 1.00 93.44 93 TYR A O 1
ATOM 737 N N . ARG A 1 94 ? 5.836 -5.200 -9.525 1.00 95.44 94 ARG A N 1
ATOM 738 C CA . ARG A 1 94 ? 6.827 -6.011 -10.266 1.00 95.44 94 ARG A CA 1
ATOM 739 C C . ARG A 1 94 ? 7.170 -5.417 -11.644 1.00 95.44 94 ARG A C 1
ATOM 741 O O . ARG A 1 94 ? 7.263 -6.113 -12.647 1.00 95.44 94 ARG A O 1
ATOM 748 N N . MET A 1 95 ? 7.283 -4.094 -11.707 1.00 96.19 95 MET A N 1
ATOM 749 C CA . MET A 1 95 ? 7.557 -3.325 -12.925 1.00 96.19 95 MET A CA 1
ATOM 750 C C . MET A 1 95 ? 8.814 -2.477 -12.709 1.00 96.19 95 MET A C 1
ATOM 752 O O . MET A 1 95 ? 9.169 -2.173 -11.571 1.00 96.19 95 MET A O 1
ATOM 756 N N . GLY A 1 96 ? 9.460 -2.042 -13.789 1.00 95.75 96 GLY A N 1
ATOM 757 C CA . GLY A 1 96 ? 10.745 -1.352 -13.719 1.00 95.75 96 GLY A CA 1
ATOM 758 C C . GLY A 1 96 ? 11.904 -2.290 -13.374 1.00 95.75 96 GLY A C 1
ATOM 759 O O . GLY A 1 96 ? 11.764 -3.510 -13.404 1.00 95.75 96 GLY A O 1
ATOM 760 N N . GLN A 1 97 ? 13.061 -1.711 -13.060 1.00 95.56 97 GLN A N 1
ATOM 761 C CA . GLN A 1 97 ? 14.233 -2.444 -12.593 1.00 95.56 97 GLN A CA 1
ATOM 762 C C . GLN A 1 97 ? 14.788 -1.794 -11.328 1.00 95.56 97 GLN A C 1
ATOM 764 O O . GLN A 1 97 ? 15.235 -0.642 -11.344 1.00 95.56 97 GLN A O 1
ATOM 769 N N . THR A 1 98 ? 14.743 -2.525 -10.216 1.00 92.62 98 THR A N 1
ATOM 770 C CA . THR A 1 98 ? 15.186 -2.011 -8.915 1.00 92.62 98 THR A CA 1
ATOM 771 C C . THR A 1 98 ? 16.686 -1.728 -8.941 1.00 92.62 98 THR A C 1
ATOM 773 O O . THR A 1 98 ? 17.468 -2.520 -9.455 1.00 92.62 98 THR A O 1
ATOM 776 N N . ASN A 1 99 ? 17.100 -0.593 -8.369 1.00 93.44 99 ASN A N 1
ATOM 777 C CA . ASN A 1 99 ? 18.498 -0.141 -8.311 1.00 93.44 99 ASN A CA 1
ATOM 778 C C . ASN A 1 99 ? 19.184 0.077 -9.674 1.00 93.44 99 ASN A C 1
ATOM 780 O O . ASN A 1 99 ? 20.404 0.237 -9.719 1.00 93.44 99 ASN A O 1
ATOM 784 N N . VAL A 1 100 ? 18.428 0.155 -10.774 1.00 94.75 100 VAL A N 1
ATOM 785 C CA . VAL A 1 100 ? 18.967 0.523 -12.088 1.00 94.75 100 VAL A CA 1
ATOM 786 C C . VAL A 1 100 ? 18.485 1.919 -12.464 1.00 94.75 100 VAL A C 1
ATOM 788 O O . VAL A 1 100 ? 17.287 2.196 -12.550 1.00 94.75 100 VAL A O 1
ATOM 791 N N . LEU A 1 101 ? 19.440 2.823 -12.689 1.00 93.06 101 LEU A N 1
ATOM 792 C CA . LEU A 1 101 ? 19.142 4.204 -13.054 1.00 93.06 101 LEU A CA 1
ATOM 793 C C . LEU A 1 101 ? 18.310 4.253 -14.342 1.00 93.06 101 LEU A C 1
ATOM 795 O O . LEU A 1 101 ? 18.613 3.558 -15.311 1.00 93.06 101 LEU A O 1
ATOM 799 N N . ALA A 1 102 ? 17.288 5.113 -14.353 1.00 91.12 102 ALA A N 1
ATOM 800 C CA . ALA A 1 102 ? 16.415 5.325 -15.505 1.00 91.12 102 ALA A CA 1
ATOM 801 C C . ALA A 1 102 ? 15.708 4.049 -16.005 1.00 91.12 102 ALA A C 1
ATOM 803 O O . ALA A 1 102 ? 15.468 3.903 -17.201 1.00 91.12 102 ALA A O 1
ATOM 804 N N . ARG A 1 103 ? 15.356 3.131 -15.098 1.00 93.88 103 ARG A N 1
ATOM 805 C CA . ARG A 1 103 ? 14.531 1.948 -15.385 1.00 93.88 103 ARG A CA 1
ATOM 806 C C . ARG A 1 103 ? 13.294 1.917 -14.490 1.00 93.88 103 ARG A C 1
ATOM 808 O O . ARG A 1 103 ? 13.052 0.966 -13.759 1.00 93.88 103 ARG A O 1
ATOM 815 N N . TYR A 1 104 ? 12.496 2.973 -14.538 1.00 93.25 104 TYR A N 1
ATOM 816 C CA . TYR A 1 104 ? 11.288 3.110 -13.731 1.00 93.25 104 TYR A CA 1
ATOM 817 C C . TYR A 1 104 ? 10.096 2.369 -14.363 1.00 93.25 104 TYR A C 1
ATOM 819 O O . TYR A 1 104 ? 10.080 2.137 -15.573 1.00 93.25 104 TYR A O 1
ATOM 827 N N . PRO A 1 105 ? 9.060 2.015 -13.583 1.00 94.88 105 PRO A N 1
ATOM 828 C CA . PRO A 1 105 ? 7.836 1.433 -14.133 1.00 94.88 105 PRO A CA 1
ATOM 829 C C . PRO A 1 105 ? 7.152 2.309 -15.190 1.00 94.88 105 PRO A C 1
ATOM 831 O O . PRO A 1 105 ? 6.575 1.784 -16.137 1.00 94.88 105 PRO A O 1
ATOM 834 N N . PHE A 1 106 ? 7.228 3.634 -15.036 1.00 92.75 106 PHE A N 1
ATOM 835 C CA . PHE A 1 106 ? 6.652 4.614 -15.955 1.00 92.75 106 PHE A CA 1
ATOM 836 C C . PHE A 1 106 ? 7.767 5.415 -16.623 1.00 92.75 106 PHE A C 1
ATOM 838 O O . PHE A 1 106 ? 8.598 6.013 -15.939 1.00 92.75 106 PHE A O 1
ATOM 845 N N . HIS A 1 107 ? 7.751 5.440 -17.951 1.00 88.25 107 HIS A N 1
ATOM 846 C CA . HIS A 1 107 ? 8.709 6.144 -18.792 1.00 88.25 107 HIS A CA 1
ATOM 847 C C . HIS A 1 107 ? 8.013 7.022 -19.833 1.00 88.25 107 HIS A C 1
ATOM 849 O O . HIS A 1 107 ? 6.896 6.735 -20.277 1.00 88.25 107 HIS A O 1
ATOM 855 N N . PHE A 1 108 ? 8.726 8.071 -20.227 1.00 78.12 108 PHE A N 1
ATOM 856 C CA . PHE A 1 108 ? 8.450 8.964 -21.344 1.00 78.12 108 PHE A CA 1
ATOM 857 C C . PHE A 1 108 ? 9.710 9.058 -22.210 1.00 78.12 108 PHE A C 1
ATOM 859 O O . PHE A 1 108 ? 10.814 8.878 -21.638 1.00 78.12 108 PHE A O 1
#

pLDDT: mean 93.48, std 3.56, range [78.12, 97.94]

InterPro domains:
  IPR052334 G8 domain-containing protein comF-like [PTHR47687] (1-108)

Sequence (108 aa):
EVGQQVALITTIWDDHRNPQNEVLTIAAIDGRKVQFEERIQYYHHAGEEYQAEIALLSRRILIQGDEASEDSHVGGHILSSGDIGRFSGVQAYRMGQTNVLARYPFHF

Secondary structure (DSSP, 8-state):
-TT-EEEEPP--TTTTTS---EEEEEEEEETTEEEESSPP-S---B-SS-B--EEE---SEEEE--TTHHHH-B-B-EE--SS-----SEEEESBSBTT-TT--SEE-

Foldseek 3Di:
DAQWKKWFADPDPPCVVPPQIDIFGFHDDDPPDTDTPDDRDDDWDCDPVDGTDIGGPAFPAEDEADPCLVVQQAGAADEDPDPDDDDDRYDYYSAFHPPDPPGDNYYD

Radius of gyration: 17.55 Å; chains: 1; bounding box: 39×29×47 Å